Protein AF-A0A6P0SW91-F1 (afdb_monomer_lite)

Secondary structure (DSSP, 8-state):
-EEEETTEEEEPPP--TTTS-HHHHHHHHHHHHHHHHHHHH-TTS-GGGS--S-HHHHHHHHHHHH-----

Radius of gyration: 15.83 Å; chains: 1; bounding box: 36×29×46 Å

pLDDT: mean 81.82, std 12.0, range [41.56, 94.19]

Foldseek 3Di:
DWDADPNDIDDDDDDDCVVDPPVRVVLQVQLVVQLVVQCVVPVPDDSVPGDRGDPVRVVVCVVVVVPPPDD

Sequence (71 aa):
MASEEEGSLTIHCEYNSQLLHSATIQQILGHFQTLLEGVVANPDQCISTLPLLSAAQEQQLLVKWNDTQVE

Structure (mmCIF, N/CA/C/O backbone):
data_AF-A0A6P0SW91-F1
#
_entry.id   AF-A0A6P0SW91-F1
#
loop_
_atom_site.group_PDB
_atom_site.id
_atom_site.type_symbol
_atom_site.label_atom_id
_atom_site.label_alt_id
_atom_site.label_comp_id
_atom_site.label_asym_id
_atom_site.label_entity_id
_atom_site.label_seq_id
_atom_site.pdbx_PDB_ins_code
_atom_site.Cartn_x
_atom_site.Cartn_y
_atom_site.Cartn_z
_atom_site.occupancy
_atom_site.B_iso_or_equiv
_atom_site.auth_seq_id
_atom_site.auth_comp_id
_atom_site.auth_asym_id
_atom_site.auth_atom_id
_atom_site.pdbx_PDB_model_num
ATOM 1 N N . MET A 1 1 ? 8.750 8.397 -7.526 1.00 79.25 1 MET A N 1
ATOM 2 C CA . MET A 1 1 ? 9.370 7.777 -8.725 1.00 79.25 1 MET A CA 1
ATOM 3 C C . MET A 1 1 ? 9.152 6.272 -8.667 1.00 79.25 1 MET A C 1
ATOM 5 O O . MET A 1 1 ? 9.213 5.742 -7.568 1.00 79.25 1 MET A O 1
ATOM 9 N N . ALA A 1 2 ? 8.866 5.600 -9.782 1.00 80.75 2 ALA A N 1
ATOM 10 C CA . ALA A 1 2 ? 8.766 4.140 -9.821 1.00 80.75 2 ALA A CA 1
ATOM 11 C C . ALA A 1 2 ? 9.867 3.581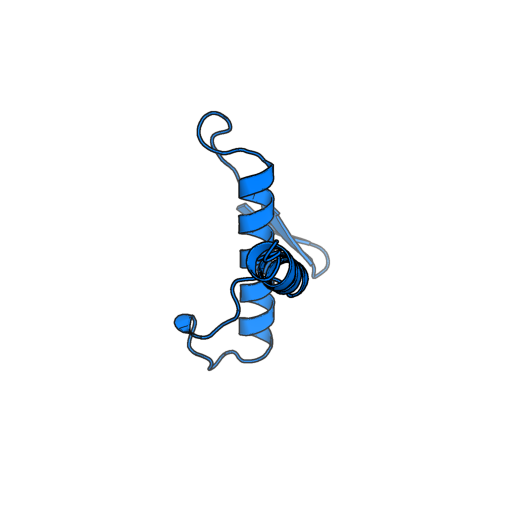 -10.727 1.00 80.75 2 ALA A C 1
ATOM 13 O O . ALA A 1 2 ? 10.102 4.139 -11.799 1.00 80.75 2 ALA A O 1
ATOM 14 N N . SER A 1 3 ? 10.530 2.521 -10.277 1.00 84.88 3 SER A N 1
ATOM 15 C CA . SER A 1 3 ? 11.623 1.855 -10.987 1.00 84.88 3 SER A CA 1
ATOM 16 C C . SER A 1 3 ? 11.373 0.354 -10.980 1.00 84.88 3 SER A C 1
ATOM 18 O O . SER A 1 3 ? 10.901 -0.181 -9.979 1.00 84.88 3 SER A O 1
ATOM 20 N N . GLU A 1 4 ? 11.690 -0.321 -12.078 1.00 85.50 4 GLU A N 1
ATOM 21 C CA . GLU A 1 4 ? 11.590 -1.776 -12.185 1.00 85.50 4 GLU A CA 1
ATOM 22 C C . GLU A 1 4 ? 13.001 -2.371 -12.176 1.00 85.50 4 GLU A C 1
ATOM 24 O O . GLU A 1 4 ? 13.855 -1.945 -12.954 1.00 85.50 4 GLU A O 1
ATOM 29 N N . GLU A 1 5 ? 13.25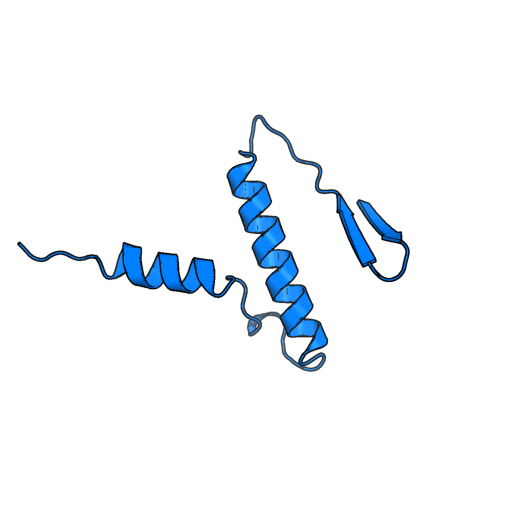9 -3.321 -11.281 1.00 85.31 5 GLU A N 1
ATOM 30 C CA . GLU A 1 5 ? 14.559 -3.984 -11.148 1.00 85.31 5 GLU A CA 1
ATOM 31 C C . GLU A 1 5 ? 14.335 -5.475 -10.866 1.00 85.31 5 GLU A C 1
ATOM 33 O O . GLU A 1 5 ? 13.566 -5.826 -9.973 1.00 85.31 5 GLU A O 1
ATOM 38 N N . GLU A 1 6 ? 14.941 -6.363 -11.663 1.00 85.56 6 GLU A N 1
ATOM 39 C CA . GLU A 1 6 ? 14.823 -7.831 -11.516 1.00 85.56 6 GLU A CA 1
ATOM 40 C C . GLU A 1 6 ? 13.374 -8.368 -11.414 1.00 85.56 6 GLU A C 1
ATOM 42 O O . GLU A 1 6 ? 13.098 -9.362 -10.747 1.00 85.56 6 GLU A O 1
ATOM 47 N N . GLY A 1 7 ? 12.418 -7.722 -12.096 1.00 85.38 7 GLY A N 1
ATOM 48 C CA . GLY A 1 7 ? 11.000 -8.110 -12.052 1.00 85.38 7 GLY A CA 1
ATOM 49 C C . GLY A 1 7 ? 10.267 -7.668 -10.780 1.00 85.38 7 GLY A C 1
ATOM 50 O O . GLY A 1 7 ? 9.139 -8.093 -10.538 1.00 85.38 7 GLY A O 1
ATOM 51 N N . SER A 1 8 ? 10.890 -6.808 -9.974 1.00 85.62 8 SER A N 1
ATOM 52 C CA . SER A 1 8 ? 10.268 -6.129 -8.843 1.00 85.62 8 SER A CA 1
ATOM 53 C C . SER A 1 8 ? 9.977 -4.666 -9.183 1.00 85.62 8 SER A C 1
ATOM 55 O O . SER A 1 8 ? 10.786 -3.988 -9.817 1.00 85.62 8 SER A O 1
ATOM 57 N N . LEU A 1 9 ? 8.815 -4.169 -8.752 1.00 86.44 9 LEU A N 1
ATOM 58 C CA . LEU A 1 9 ? 8.445 -2.761 -8.875 1.00 86.44 9 LEU A CA 1
ATOM 59 C C . LEU A 1 9 ? 8.771 -2.032 -7.568 1.00 86.44 9 LEU A C 1
ATOM 61 O O . LEU A 1 9 ? 8.144 -2.273 -6.538 1.00 86.44 9 LEU A O 1
ATOM 65 N N . THR A 1 10 ? 9.723 -1.107 -7.620 1.00 88.62 10 THR A N 1
ATOM 66 C CA . THR A 1 10 ? 10.084 -0.239 -6.497 1.00 88.62 10 THR A CA 1
ATOM 67 C C . THR A 1 10 ? 9.392 1.110 -6.633 1.00 88.62 10 THR A C 1
ATOM 69 O O . THR A 1 10 ? 9.471 1.762 -7.675 1.00 88.62 10 THR A O 1
ATOM 72 N N . ILE A 1 11 ? 8.736 1.566 -5.563 1.00 87.75 11 ILE A N 1
ATOM 73 C CA . ILE A 1 11 ? 8.012 2.841 -5.528 1.00 87.75 11 ILE A CA 1
ATOM 74 C C . ILE A 1 11 ? 8.631 3.761 -4.478 1.00 87.75 11 ILE A C 1
ATOM 76 O O . ILE A 1 11 ? 8.623 3.472 -3.285 1.00 87.75 11 ILE A O 1
ATOM 80 N N . HIS A 1 12 ? 9.111 4.918 -4.926 1.00 89.81 12 HIS A N 1
ATOM 81 C CA . HIS A 1 12 ? 9.573 6.009 -4.077 1.00 89.81 12 HIS A CA 1
ATOM 82 C C . HIS A 1 12 ? 8.459 7.036 -3.875 1.00 89.81 12 HIS A C 1
ATOM 84 O O . HIS A 1 12 ? 8.004 7.663 -4.841 1.00 89.81 12 HIS A O 1
ATOM 90 N N . CYS A 1 13 ? 8.070 7.231 -2.615 1.00 89.56 13 CYS A N 1
ATOM 91 C CA . CYS A 1 13 ? 7.137 8.266 -2.188 1.00 89.56 13 CYS A CA 1
ATOM 92 C C . CYS A 1 13 ? 7.897 9.411 -1.513 1.00 89.56 13 CYS A C 1
ATOM 94 O O . CYS A 1 13 ? 8.529 9.222 -0.474 1.00 89.56 13 CYS A O 1
ATOM 96 N N . GLU A 1 14 ? 7.814 10.597 -2.105 1.00 92.25 14 GLU A N 1
ATOM 97 C CA . GLU A 1 14 ? 8.317 11.836 -1.520 1.00 92.25 14 GLU A CA 1
ATOM 98 C C . GLU A 1 14 ? 7.145 12.608 -0.922 1.00 92.25 14 GLU A C 1
ATOM 100 O O . GLU A 1 14 ? 6.105 12.781 -1.559 1.00 92.25 14 GLU A O 1
ATOM 105 N N . TYR A 1 15 ? 7.307 13.057 0.318 1.00 91.31 15 TYR A N 1
ATOM 106 C CA . TYR A 1 15 ? 6.263 13.751 1.057 1.00 91.31 15 TYR A CA 1
ATOM 107 C C . TYR A 1 15 ? 6.850 14.837 1.950 1.00 91.31 15 TYR A C 1
ATOM 109 O O . TYR A 1 15 ? 8.013 14.790 2.351 1.00 91.31 15 TYR A O 1
ATOM 117 N N . ASN A 1 16 ? 6.019 15.822 2.289 1.00 94.19 16 ASN A N 1
ATOM 118 C CA . ASN A 1 16 ? 6.391 16.856 3.242 1.00 94.19 16 ASN A CA 1
ATOM 119 C C . ASN A 1 16 ? 6.205 16.336 4.675 1.00 94.19 16 ASN A C 1
ATOM 121 O O . ASN A 1 16 ? 5.073 16.178 5.135 1.00 94.19 16 ASN A O 1
ATOM 125 N N . SER A 1 17 ? 7.310 16.120 5.388 1.00 91.88 17 SER A N 1
ATOM 126 C CA . SER A 1 17 ? 7.315 15.628 6.772 1.00 91.88 17 SER A CA 1
ATOM 127 C C . SER A 1 17 ? 6.727 16.606 7.796 1.00 91.88 17 SER A C 1
ATOM 129 O O . SER A 1 17 ? 6.411 16.196 8.908 1.00 91.88 17 SER A O 1
ATOM 131 N N . GLN A 1 18 ? 6.545 17.884 7.442 1.00 93.38 18 GLN A N 1
ATOM 132 C CA . GLN A 1 18 ? 5.830 18.850 8.285 1.00 93.38 18 GLN A CA 1
ATOM 133 C C . GLN A 1 18 ? 4.307 18.715 8.170 1.00 93.38 18 GLN A C 1
ATOM 135 O O . GLN A 1 18 ? 3.588 19.152 9.062 1.00 93.38 18 GLN A O 1
ATOM 140 N N . LEU A 1 19 ? 3.812 18.139 7.069 1.00 93.00 19 LEU A N 1
ATOM 141 C CA . LEU A 1 19 ? 2.379 17.969 6.814 1.00 93.00 19 LEU A CA 1
ATOM 142 C C . LEU A 1 19 ? 1.911 16.539 7.076 1.00 93.00 19 LEU A C 1
ATOM 144 O O . LEU A 1 19 ? 0.754 16.324 7.429 1.00 93.00 19 LEU A O 1
ATOM 148 N N . LEU A 1 20 ? 2.794 15.562 6.871 1.00 91.38 20 LEU A N 1
ATOM 149 C CA . LEU A 1 20 ? 2.462 14.147 6.921 1.00 91.38 20 LEU A CA 1
ATOM 150 C C . LEU A 1 20 ? 3.476 13.393 7.771 1.00 91.38 20 LEU A C 1
ATOM 152 O O . LEU A 1 20 ? 4.688 13.524 7.603 1.00 91.38 20 LEU A O 1
ATOM 156 N N . HIS A 1 21 ? 2.955 12.545 8.651 1.00 92.69 21 HIS A N 1
ATOM 157 C CA . HIS A 1 21 ? 3.770 11.612 9.409 1.00 92.69 21 HIS A CA 1
ATOM 158 C C . HIS A 1 21 ? 4.148 10.416 8.532 1.00 92.69 21 HIS A C 1
ATOM 160 O O . HIS A 1 21 ? 3.358 9.963 7.700 1.00 92.69 21 HIS A O 1
ATOM 166 N N . SER A 1 22 ? 5.328 9.848 8.777 1.00 89.25 22 SER A N 1
ATOM 167 C CA . SER A 1 22 ? 5.799 8.635 8.097 1.00 89.25 22 SER A CA 1
ATOM 16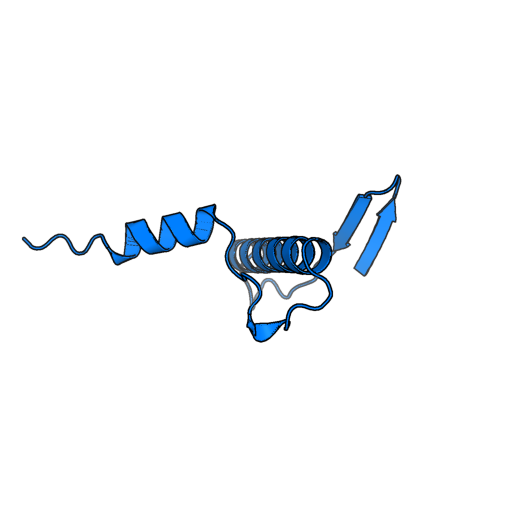8 C C . SER A 1 22 ? 4.791 7.486 8.183 1.00 89.25 22 SER A C 1
ATOM 170 O O . SER A 1 22 ? 4.556 6.806 7.188 1.00 89.25 22 SER A O 1
ATOM 172 N N . ALA A 1 23 ? 4.124 7.327 9.329 1.00 88.81 23 ALA A N 1
ATOM 173 C CA . ALA A 1 23 ? 3.074 6.329 9.523 1.00 88.81 23 ALA A CA 1
ATOM 174 C C . ALA A 1 23 ? 1.909 6.492 8.528 1.00 88.81 23 ALA A C 1
ATOM 176 O O . ALA A 1 23 ? 1.430 5.507 7.972 1.00 88.81 23 ALA A O 1
ATOM 177 N N . THR A 1 24 ? 1.489 7.730 8.247 1.00 88.75 24 THR A N 1
ATOM 178 C CA . THR A 1 24 ? 0.428 8.018 7.271 1.00 88.75 24 THR A CA 1
ATOM 179 C C . THR A 1 24 ? 0.854 7.608 5.866 1.00 88.75 24 THR A C 1
ATOM 181 O O . THR A 1 24 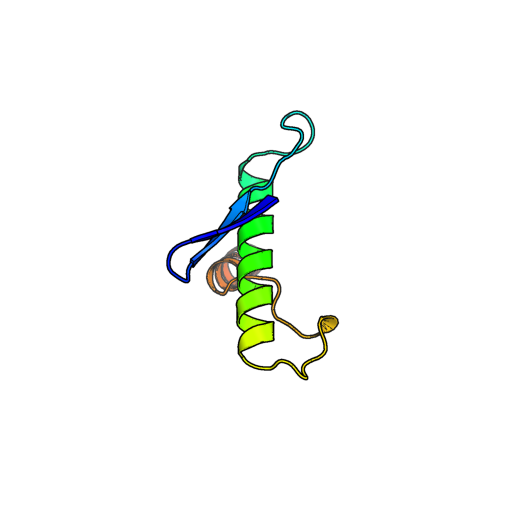? 0.082 6.993 5.137 1.00 88.75 24 THR A O 1
ATOM 184 N N . ILE A 1 25 ? 2.103 7.889 5.495 1.00 91.44 25 ILE A N 1
ATOM 185 C CA . ILE A 1 25 ? 2.649 7.502 4.191 1.00 91.44 25 ILE A CA 1
ATOM 186 C C . ILE A 1 25 ? 2.769 5.984 4.06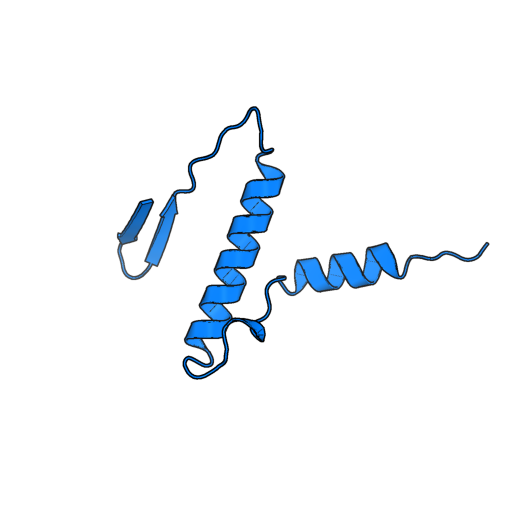8 1.00 91.44 25 ILE A C 1
ATOM 188 O O . ILE A 1 25 ? 2.425 5.436 3.027 1.00 91.44 25 ILE A O 1
ATOM 192 N N . GLN A 1 26 ? 3.180 5.289 5.132 1.00 88.62 26 GLN A N 1
ATOM 193 C CA . GLN A 1 26 ? 3.199 3.825 5.150 1.00 88.62 26 GLN A CA 1
ATOM 194 C C . GLN A 1 26 ? 1.799 3.231 4.955 1.00 88.62 26 GLN A C 1
ATOM 196 O O . GLN A 1 26 ? 1.652 2.277 4.197 1.00 88.62 26 GLN A O 1
ATOM 201 N N . GLN A 1 27 ? 0.764 3.815 5.570 1.00 87.81 27 GLN A N 1
ATOM 202 C CA . GLN A 1 27 ? -0.620 3.391 5.333 1.00 87.81 27 GLN A CA 1
ATOM 203 C C . GLN A 1 27 ? -1.047 3.630 3.880 1.00 87.81 27 GLN A C 1
ATOM 205 O O . GLN A 1 27 ? -1.615 2.736 3.263 1.00 87.81 27 GLN A O 1
ATOM 210 N N . ILE A 1 28 ? -0.736 4.801 3.314 1.00 89.00 28 ILE A N 1
ATOM 211 C CA . ILE A 1 28 ? -1.050 5.123 1.913 1.00 89.00 28 ILE A CA 1
ATOM 212 C C . ILE A 1 28 ? -0.354 4.149 0.955 1.00 89.00 28 ILE A C 1
ATOM 214 O O . ILE A 1 28 ? -0.978 3.675 0.009 1.00 89.00 28 ILE A O 1
ATOM 218 N N . LEU A 1 29 ? 0.913 3.813 1.206 1.00 90.56 29 LEU A N 1
ATOM 219 C CA . LEU A 1 29 ? 1.649 2.840 0.398 1.00 90.56 29 LEU A CA 1
ATOM 220 C C . LEU A 1 29 ? 1.065 1.426 0.522 1.00 90.56 29 LEU A C 1
ATOM 222 O O . LEU A 1 29 ? 0.943 0.742 -0.490 1.00 90.56 29 LEU A O 1
ATOM 226 N N . GLY A 1 30 ? 0.634 1.013 1.718 1.00 89.19 30 GLY A N 1
ATOM 227 C CA . GLY A 1 30 ? -0.062 -0.264 1.913 1.00 89.19 30 GLY A CA 1
ATOM 228 C C . GLY A 1 30 ? -1.405 -0.332 1.176 1.00 89.19 30 GLY A C 1
ATOM 229 O O . GLY A 1 30 ? -1.730 -1.344 0.553 1.00 89.19 30 GLY A O 1
ATOM 230 N N . HIS A 1 31 ? -2.161 0.768 1.168 1.00 90.06 31 HIS A N 1
ATOM 231 C CA . HIS A 1 31 ? -3.385 0.873 0.372 1.00 90.06 31 HIS A CA 1
ATOM 232 C C . HIS A 1 31 ? -3.094 0.785 -1.129 1.00 90.06 31 HIS A C 1
ATOM 234 O O . HIS A 1 31 ? -3.797 0.099 -1.866 1.00 90.06 31 HIS A O 1
ATOM 240 N N . PHE A 1 32 ? -2.037 1.462 -1.587 1.00 89.31 32 PHE A N 1
ATOM 241 C CA . PHE A 1 32 ? -1.630 1.438 -2.988 1.00 89.31 32 PHE A CA 1
ATOM 242 C C . PHE A 1 32 ? -1.219 0.032 -3.439 1.00 89.31 32 PHE A C 1
ATOM 244 O O . PHE A 1 32 ? -1.608 -0.400 -4.519 1.00 89.31 32 PHE A O 1
ATOM 251 N N . GLN A 1 33 ? -0.500 -0.707 -2.592 1.00 89.06 33 GLN A N 1
ATOM 252 C CA . GLN A 1 33 ? -0.170 -2.109 -2.839 1.00 89.06 33 GLN A CA 1
ATOM 253 C C . GLN A 1 33 ? -1.433 -2.972 -2.978 1.00 89.06 33 GLN A C 1
ATOM 255 O O . GLN A 1 33 ? -1.571 -3.681 -3.970 1.00 89.06 33 GLN A O 1
ATOM 260 N N . THR A 1 34 ? -2.379 -2.847 -2.043 1.00 89.94 34 THR A N 1
ATOM 261 C CA . THR A 1 34 ? -3.645 -3.606 -2.074 1.00 89.94 34 THR A CA 1
ATOM 262 C C . THR A 1 34 ? -4.430 -3.326 -3.361 1.00 89.94 34 THR A C 1
ATOM 264 O O . THR A 1 34 ? -4.966 -4.238 -3.992 1.00 89.94 34 THR A O 1
ATOM 267 N N . LEU A 1 35 ? -4.447 -2.061 -3.796 1.00 89.38 35 LEU A N 1
ATOM 268 C CA . LEU A 1 35 ? -5.076 -1.662 -5.049 1.00 89.38 35 LEU A CA 1
ATOM 269 C C . LEU A 1 35 ? -4.410 -2.341 -6.255 1.00 89.38 35 LEU A C 1
ATOM 271 O O . LEU A 1 35 ? -5.113 -2.869 -7.113 1.00 89.38 35 LEU A O 1
ATOM 275 N N . LEU A 1 36 ? -3.073 -2.349 -6.321 1.00 89.31 36 LEU A N 1
ATOM 276 C CA . LEU A 1 36 ? -2.329 -3.007 -7.401 1.00 89.31 36 LEU A CA 1
ATOM 277 C C . LEU A 1 36 ? -2.607 -4.513 -7.451 1.00 89.31 36 LEU A C 1
ATOM 279 O O . LEU A 1 36 ? -2.843 -5.047 -8.532 1.00 89.31 36 LEU A O 1
ATOM 283 N N . GLU A 1 37 ? -2.631 -5.184 -6.298 1.00 89.19 37 GLU A N 1
ATOM 284 C CA . GLU A 1 37 ? -2.978 -6.607 -6.211 1.00 89.19 37 GLU A CA 1
ATOM 285 C C . GLU A 1 37 ? -4.395 -6.872 -6.741 1.00 89.19 37 GLU A C 1
ATOM 287 O O . GLU A 1 37 ? -4.604 -7.805 -7.518 1.00 89.19 37 GLU A O 1
ATOM 292 N N . GLY A 1 38 ? -5.357 -6.008 -6.399 1.00 88.56 38 GLY A N 1
ATOM 293 C CA . GLY A 1 38 ? -6.728 -6.093 -6.900 1.00 88.56 38 GLY A CA 1
ATOM 294 C C . GLY A 1 38 ? -6.843 -5.883 -8.415 1.00 88.56 38 GLY A C 1
ATOM 295 O O . GLY A 1 38 ? -7.552 -6.636 -9.082 1.00 88.56 38 GLY A O 1
ATOM 296 N N . VAL A 1 39 ? -6.116 -4.907 -8.973 1.00 89.56 39 VAL A N 1
ATOM 297 C CA . VAL A 1 39 ? -6.081 -4.653 -10.427 1.00 89.56 39 VAL A CA 1
ATOM 298 C C . VAL A 1 39 ? -5.482 -5.842 -11.180 1.00 89.56 39 VAL A C 1
ATOM 300 O O . VAL A 1 39 ? -6.008 -6.235 -12.217 1.00 89.56 39 VAL A O 1
ATOM 303 N N . VAL A 1 40 ? -4.395 -6.431 -10.671 1.00 90.50 40 VAL A N 1
ATOM 304 C CA . VAL A 1 40 ? -3.759 -7.600 -11.301 1.00 90.50 40 VAL A CA 1
ATOM 305 C C . VAL A 1 40 ? -4.670 -8.829 -11.236 1.00 90.50 40 VAL A C 1
ATOM 307 O O . VAL A 1 40 ? -4.719 -9.598 -12.195 1.00 90.50 40 VAL A O 1
ATOM 310 N N . ALA A 1 41 ? -5.410 -9.010 -10.139 1.00 90.50 41 ALA A N 1
ATOM 311 C CA . ALA A 1 41 ? -6.338 -10.126 -9.979 1.00 90.50 41 ALA A CA 1
ATOM 312 C C . ALA A 1 41 ? -7.557 -10.040 -10.915 1.00 90.50 41 ALA A C 1
ATOM 314 O O . ALA A 1 41 ? -7.979 -11.068 -11.441 1.00 90.50 41 ALA A O 1
ATOM 315 N N . ASN A 1 42 ? -8.115 -8.843 -11.131 1.00 90.06 42 ASN A N 1
ATOM 316 C CA . ASN A 1 42 ? -9.237 -8.607 -12.046 1.00 90.06 42 ASN A CA 1
ATOM 317 C C . ASN A 1 42 ? -9.091 -7.248 -12.761 1.00 90.06 42 ASN A C 1
ATOM 319 O O . ASN A 1 42 ? -9.594 -6.237 -12.264 1.00 90.06 42 ASN A O 1
ATOM 323 N N . PRO A 1 43 ? -8.466 -7.199 -13.951 1.00 86.75 43 PRO A N 1
ATOM 324 C CA . PRO A 1 43 ? -8.204 -5.936 -14.648 1.00 86.75 43 PRO A CA 1
ATOM 325 C C . PRO A 1 43 ? -9.469 -5.233 -15.165 1.00 86.75 43 PRO A C 1
ATOM 327 O O . PRO A 1 43 ? -9.474 -4.012 -15.309 1.00 86.75 43 PRO A O 1
ATOM 330 N N . ASP A 1 44 ? -10.552 -5.975 -15.413 1.00 89.69 44 ASP A N 1
ATOM 331 C CA . ASP A 1 44 ? -11.844 -5.427 -15.854 1.00 89.69 44 ASP A CA 1
ATOM 332 C C . ASP A 1 44 ? -12.694 -4.862 -14.699 1.00 89.69 44 ASP A C 1
ATOM 334 O O . ASP A 1 44 ? -13.769 -4.298 -14.920 1.00 89.69 44 ASP A O 1
ATOM 338 N N . GLN A 1 45 ? -12.248 -5.022 -13.449 1.00 88.06 45 GLN A N 1
ATOM 339 C CA . GLN A 1 45 ? -12.986 -4.551 -12.286 1.00 88.06 45 GLN A CA 1
ATOM 340 C C . GLN A 1 45 ? -12.895 -3.024 -12.157 1.00 88.06 45 GLN A C 1
ATOM 342 O O . GLN A 1 45 ? -11.828 -2.417 -12.245 1.00 88.06 45 GLN A O 1
ATOM 347 N N . CYS A 1 46 ? -14.032 -2.379 -11.883 1.00 88.19 46 CYS A N 1
ATOM 348 C CA . CYS A 1 46 ? -14.067 -0.945 -11.615 1.00 88.19 46 CYS A CA 1
ATOM 349 C C . CYS A 1 46 ? -13.188 -0.593 -10.409 1.00 88.19 46 CYS A C 1
ATOM 351 O O . CYS A 1 46 ? -13.397 -1.125 -9.317 1.00 88.19 46 CYS A O 1
ATOM 353 N N . ILE A 1 47 ? -12.301 0.393 -10.578 1.00 84.31 47 ILE A N 1
ATOM 354 C CA . ILE A 1 47 ? -11.379 0.875 -9.533 1.00 84.31 47 ILE A CA 1
ATOM 355 C C . ILE A 1 47 ? -12.120 1.200 -8.228 1.00 84.31 47 ILE A C 1
ATOM 357 O O . ILE A 1 47 ? -11.650 0.871 -7.146 1.00 84.31 47 ILE A O 1
ATOM 361 N N . SER A 1 48 ? -13.319 1.782 -8.320 1.00 85.50 48 SER A N 1
ATOM 362 C CA . SER A 1 48 ? -14.154 2.143 -7.165 1.00 85.50 48 SER A CA 1
ATOM 363 C C . SER A 1 48 ? -14.624 0.958 -6.312 1.00 85.50 48 SER A C 1
ATOM 365 O O . SER A 1 48 ? -15.150 1.175 -5.227 1.00 85.50 48 SER A O 1
ATOM 367 N N . THR A 1 49 ? -14.487 -0.273 -6.806 1.00 83.88 49 THR A N 1
ATOM 368 C CA . THR A 1 49 ? -14.904 -1.502 -6.111 1.00 83.88 49 THR A CA 1
ATOM 369 C C . THR A 1 49 ? -13.726 -2.322 -5.594 1.00 83.88 49 THR A C 1
ATOM 371 O O . THR A 1 49 ? -13.937 -3.361 -4.973 1.00 83.88 49 THR A O 1
ATOM 374 N N . LEU A 1 50 ? -12.495 -1.891 -5.875 1.00 84.19 50 LEU A N 1
ATOM 375 C CA . LEU A 1 50 ? -11.302 -2.582 -5.412 1.00 84.19 50 LEU A CA 1
ATOM 376 C C . LEU A 1 50 ? -11.078 -2.323 -3.916 1.00 84.19 50 LEU A C 1
ATOM 378 O O . LEU A 1 50 ? -11.344 -1.215 -3.435 1.00 84.19 50 LEU A O 1
ATOM 382 N N . PRO A 1 51 ? -10.575 -3.323 -3.174 1.00 79.12 51 PRO A N 1
ATOM 383 C CA . PRO A 1 51 ? -10.234 -3.147 -1.774 1.00 79.12 51 PRO A CA 1
ATOM 384 C C . PRO A 1 51 ? -9.110 -2.114 -1.633 1.00 79.12 51 PRO A C 1
ATOM 386 O O . PRO A 1 51 ? -8.080 -2.182 -2.300 1.00 79.12 51 PRO A O 1
ATOM 389 N N . LEU A 1 52 ? -9.334 -1.137 -0.757 1.00 79.12 52 LEU A N 1
ATOM 390 C CA . LEU A 1 52 ? -8.378 -0.070 -0.441 1.00 79.12 52 LEU A CA 1
ATOM 391 C C . LEU A 1 52 ? -7.595 -0.367 0.839 1.00 79.12 52 LEU A C 1
ATOM 393 O O . LEU A 1 52 ? -6.479 0.111 1.007 1.00 79.12 52 LEU A O 1
ATOM 397 N N . LEU A 1 53 ? -8.195 -1.130 1.749 1.00 78.56 53 LEU A N 1
ATOM 398 C CA . LEU A 1 53 ? -7.588 -1.537 3.005 1.00 78.56 53 LEU A CA 1
ATOM 399 C C . LEU A 1 53 ? -6.965 -2.914 2.824 1.00 78.56 53 LEU A C 1
ATOM 401 O O . LEU A 1 53 ? -7.592 -3.811 2.267 1.00 78.56 53 LEU A O 1
ATOM 405 N N . SER A 1 54 ? -5.757 -3.088 3.348 1.00 73.81 54 SER A N 1
ATOM 406 C CA . SER A 1 54 ? -5.196 -4.428 3.511 1.00 73.81 54 SER A CA 1
ATOM 407 C C . SER A 1 54 ? -6.024 -5.227 4.522 1.00 73.81 54 SER A C 1
ATOM 409 O O . SER A 1 54 ? -6.595 -4.657 5.456 1.00 73.81 54 SER A O 1
ATOM 411 N N . ALA A 1 55 ? -6.005 -6.557 4.415 1.00 72.88 55 ALA A N 1
ATOM 412 C CA . ALA A 1 55 ? -6.718 -7.435 5.346 1.00 72.88 55 ALA A CA 1
ATOM 413 C C . ALA A 1 55 ? -6.364 -7.157 6.824 1.00 72.88 55 ALA A C 1
ATOM 415 O O . ALA A 1 55 ? -7.225 -7.216 7.699 1.00 72.88 55 ALA A O 1
ATOM 416 N N . ALA A 1 56 ? -5.110 -6.790 7.111 1.00 70.38 56 ALA A N 1
ATOM 417 C CA . ALA A 1 56 ? -4.673 -6.416 8.456 1.00 70.38 56 ALA A CA 1
ATOM 418 C C . ALA A 1 56 ? -5.333 -5.117 8.955 1.00 70.38 56 ALA A C 1
ATOM 420 O O . ALA A 1 56 ? -5.680 -5.008 10.130 1.00 70.38 56 ALA A O 1
ATOM 421 N N . GLN A 1 57 ? -5.537 -4.137 8.073 1.00 71.50 57 GLN A N 1
ATOM 422 C CA . GLN A 1 57 ? -6.221 -2.887 8.408 1.00 71.50 57 GLN A CA 1
ATOM 423 C C . GLN A 1 57 ? -7.731 -3.082 8.535 1.00 71.50 57 GLN A C 1
ATOM 425 O O . GLN A 1 57 ? -8.332 -2.499 9.435 1.00 71.50 57 GLN A O 1
ATOM 430 N N . GLU A 1 58 ? -8.335 -3.924 7.695 1.00 73.12 58 GLU A N 1
ATOM 431 C CA . GLU A 1 58 ? -9.734 -4.330 7.855 1.00 73.12 58 GLU A CA 1
ATOM 432 C C . GLU A 1 58 ? -9.946 -5.023 9.201 1.00 73.12 58 GLU A C 1
ATOM 434 O O . GLU A 1 58 ? -10.844 -4.647 9.949 1.00 73.12 58 GLU A O 1
ATOM 439 N N . GLN A 1 59 ? -9.072 -5.962 9.574 1.00 70.19 59 GLN A N 1
ATOM 440 C CA . GLN A 1 59 ? -9.113 -6.606 10.887 1.00 70.19 59 GLN A CA 1
ATOM 441 C C . GLN A 1 59 ? -8.914 -5.608 12.026 1.00 70.19 59 GLN A C 1
ATOM 443 O O . GLN A 1 59 ? -9.641 -5.657 13.015 1.00 70.19 59 GLN A O 1
ATOM 448 N N . GLN A 1 60 ? -7.968 -4.675 11.903 1.00 70.81 60 GLN A N 1
ATOM 449 C CA . GLN A 1 60 ? -7.748 -3.666 12.933 1.00 70.81 60 GLN A CA 1
ATOM 450 C C . GLN A 1 60 ? -8.958 -2.737 13.087 1.00 70.81 60 GLN A C 1
ATOM 452 O O . GLN A 1 60 ? -9.284 -2.367 14.213 1.00 70.81 60 GLN A O 1
ATOM 457 N N . LEU A 1 61 ? -9.635 -2.378 11.992 1.00 70.94 61 LEU A N 1
ATOM 458 C CA . LEU A 1 61 ? -10.863 -1.589 12.027 1.00 70.94 61 LEU A CA 1
ATOM 459 C C . LEU A 1 61 ? -11.999 -2.392 12.663 1.00 70.94 61 LEU A C 1
ATOM 461 O O . LEU A 1 61 ? -12.635 -1.904 13.589 1.00 70.94 61 LEU A O 1
ATOM 465 N N . LEU A 1 62 ? -12.201 -3.640 12.235 1.00 74.00 62 LEU A N 1
ATOM 466 C CA . LEU A 1 62 ? -13.220 -4.529 12.787 1.00 74.00 62 LEU A CA 1
ATOM 467 C C . LEU A 1 62 ? -13.026 -4.746 14.287 1.00 74.00 62 LEU A C 1
ATOM 469 O O . LEU A 1 62 ? -14.008 -4.691 15.014 1.00 74.00 62 LEU A O 1
ATOM 473 N N . VAL A 1 63 ? -11.791 -4.925 14.757 1.00 69.38 63 VAL A N 1
ATOM 474 C CA . VAL A 1 63 ? -11.487 -5.122 16.181 1.00 69.38 63 VAL A CA 1
ATOM 475 C C . VAL A 1 63 ? -11.578 -3.810 16.960 1.00 69.38 63 VAL A C 1
ATOM 477 O O . VAL A 1 63 ? -12.261 -3.773 17.972 1.00 69.38 63 VAL A O 1
ATOM 480 N N . LYS A 1 64 ? -10.961 -2.708 16.503 1.00 61.22 64 LYS A N 1
ATOM 481 C CA . LYS A 1 64 ? -10.985 -1.432 17.249 1.00 61.22 64 LYS A CA 1
ATOM 482 C C . LYS A 1 64 ? -12.351 -0.755 17.277 1.00 61.22 64 LYS A C 1
ATOM 484 O O . LYS A 1 64 ? -12.632 -0.056 18.241 1.00 61.22 64 LYS A O 1
ATOM 489 N N . TRP A 1 65 ? -13.152 -0.874 16.220 1.00 58.22 65 TRP A N 1
ATOM 490 C CA . TRP A 1 65 ? -14.474 -0.243 16.170 1.00 58.22 65 TRP A CA 1
ATOM 491 C C . TRP A 1 65 ? -15.592 -1.134 16.718 1.00 58.22 65 TRP A C 1
ATOM 493 O O . TRP A 1 65 ? -16.584 -0.583 17.182 1.00 58.22 65 TRP A O 1
ATOM 503 N N . ASN A 1 66 ? -15.447 -2.469 16.721 1.00 55.19 66 ASN A N 1
ATOM 504 C CA . ASN A 1 66 ? -16.366 -3.340 17.474 1.00 55.19 66 ASN A CA 1
ATOM 505 C C . ASN A 1 66 ? -15.973 -3.508 18.947 1.00 55.19 66 ASN A C 1
ATOM 507 O O . ASN A 1 66 ? -16.722 -4.144 19.686 1.00 55.19 66 ASN A O 1
ATOM 511 N N . ASP A 1 67 ? -14.875 -2.904 19.413 1.00 57.16 67 ASP A N 1
ATOM 512 C CA . ASP A 1 67 ? -14.595 -2.748 20.849 1.00 57.16 67 ASP A CA 1
ATOM 513 C C . ASP A 1 67 ? -15.484 -1.648 21.462 1.00 57.16 67 ASP A C 1
ATOM 515 O O . ASP A 1 67 ? -15.044 -0.746 22.169 1.00 57.16 67 ASP A O 1
ATOM 519 N N . THR A 1 68 ? -16.785 -1.692 21.175 1.00 54.19 68 THR A N 1
ATOM 520 C CA . THR A 1 68 ? -17.791 -1.094 22.046 1.00 54.19 68 THR A CA 1
ATOM 521 C C . THR A 1 68 ? -17.976 -2.047 23.217 1.00 54.19 68 THR A C 1
ATOM 523 O O . THR A 1 68 ? -18.943 -2.811 23.258 1.00 54.19 68 THR A O 1
ATOM 526 N N . GLN A 1 69 ? -17.023 -2.040 24.152 1.00 52.41 69 GLN A N 1
ATOM 527 C CA . GLN A 1 69 ? -17.290 -2.541 25.494 1.00 52.41 69 GLN A 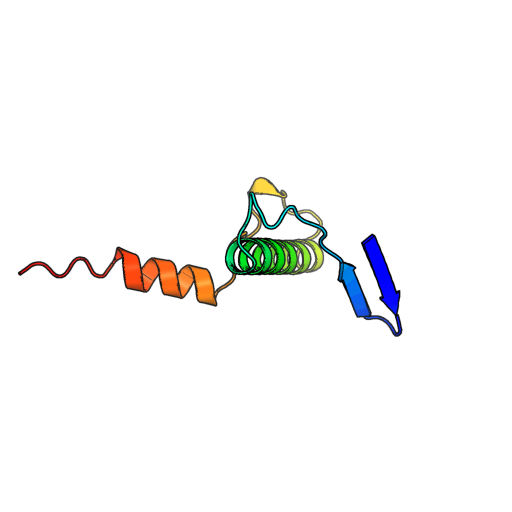CA 1
ATOM 528 C C . GLN A 1 69 ? -18.436 -1.709 26.066 1.00 52.41 69 GLN A C 1
ATOM 530 O O . GLN A 1 69 ? -18.287 -0.534 26.399 1.00 52.41 69 GLN A O 1
ATOM 535 N N . VAL A 1 70 ? -19.611 -2.327 26.078 1.00 51.31 70 VAL A N 1
ATOM 536 C CA . VAL A 1 70 ? -20.724 -1.924 26.922 1.00 51.31 70 VAL A CA 1
ATOM 537 C C . VAL A 1 70 ? -20.342 -2.359 28.332 1.00 51.31 70 VAL A C 1
ATOM 539 O O . VAL A 1 70 ? -20.324 -3.557 28.609 1.00 51.31 70 VAL A O 1
ATOM 542 N N . GLU A 1 71 ? -20.011 -1.397 29.187 1.00 41.56 71 GLU A N 1
ATOM 543 C CA . GLU A 1 71 ? -20.046 -1.559 30.644 1.00 41.56 71 GLU A CA 1
ATOM 544 C C . GLU A 1 71 ? -21.173 -0.687 31.209 1.00 41.56 71 GLU A C 1
ATOM 546 O O . GLU A 1 71 ? -21.326 0.462 30.723 1.00 41.56 71 GLU A O 1
#